Protein AF-A0A9D9BJ76-F1 (afdb_monomer_lite)

Foldseek 3Di:
DDDDDDPDDDPDDDPPDPPPPPPDPPCVVVVVVVLVVLCVVCVVVLCCLQPVLVVCLVPVLVVVCVVVPCPCLVVCCVVPVVVSVVVCVVSVLVNVLSNLLSVQLSVQQNVVSSVCSVVVHPDDSVVSVVVSVVCSVVSVVVSVVVVVVVVVVVVVVVVVCVVVVVVVCVVDVD

Sequence (174 aa):
MTDQNQSSSQPGQDWRPQQTQPKLPLGVGTIIAQSFSILFRNFFRVFLAGVVPSVLGYIIPLALVASIGSLSTFQQLQLQPEEAFTRVAILGTVWTFLQIAVYAITAALLVQLAYDAKLSRPVRLLRYVKPAISAVLPIIVLGIAVSFLLVIAMSAFFLVGSLLGPAILILFPV

Secondary structure (DSSP, 8-state):
---------------------------HHHHHHHHHHHHHHTHHHHHHHHHHHHHHHHHHHHHHHHHTTGGGHHHHHHH-HHHHHHHHHHHHHHHHHHHHHHHHHHHHHHHHHHHHHHTT----HHHHHHHHHHHHHHHHHHHHHHHHHHHHHHHHHHHHHHHHHHHHHHHS--

Radius of gyration: 30.87 Å; chains: 1; bounding box: 64×70×100 Å

Structure (mmCIF, N/CA/C/O backbone):
data_AF-A0A9D9BJ76-F1
#
_entry.id   AF-A0A9D9BJ76-F1
#
loop_
_atom_site.group_PDB
_atom_site.id
_atom_site.type_symbol
_atom_site.label_atom_id
_atom_site.label_alt_id
_atom_site.label_comp_id
_atom_site.label_asym_id
_atom_site.label_entity_id
_atom_site.label_seq_id
_atom_site.pdbx_PDB_ins_code
_atom_site.Cartn_x
_atom_site.Cartn_y
_atom_site.Cartn_z
_atom_site.occupancy
_atom_site.B_iso_or_equiv
_atom_site.auth_seq_id
_atom_site.auth_comp_id
_atom_site.auth_asym_id
_atom_site.auth_atom_id
_atom_site.pdbx_PDB_model_num
ATOM 1 N N . MET A 1 1 ? 8.968 56.759 71.131 1.00 52.34 1 MET A N 1
ATOM 2 C CA . MET A 1 1 ? 8.753 56.379 69.720 1.00 52.34 1 MET A CA 1
ATOM 3 C C . MET A 1 1 ? 9.936 55.538 69.298 1.00 52.34 1 MET A C 1
ATOM 5 O O . MET A 1 1 ? 10.922 56.058 68.801 1.00 52.34 1 MET A O 1
ATOM 9 N N . THR A 1 2 ? 9.837 54.251 69.597 1.00 60.28 2 THR A N 1
ATOM 10 C CA . THR A 1 2 ? 10.792 53.208 69.232 1.00 60.28 2 THR A CA 1
ATOM 11 C C . THR A 1 2 ? 10.049 51.909 69.491 1.00 60.28 2 THR A C 1
ATOM 13 O O . THR A 1 2 ? 9.581 51.709 70.605 1.00 60.28 2 THR A O 1
ATOM 16 N N . ASP A 1 3 ? 9.833 51.105 68.457 1.00 52.19 3 ASP A N 1
ATOM 17 C CA . ASP A 1 3 ? 10.379 49.753 68.471 1.00 52.19 3 ASP A CA 1
ATOM 18 C C . ASP A 1 3 ? 10.292 49.118 67.087 1.00 52.19 3 ASP A C 1
ATOM 20 O O . ASP A 1 3 ? 9.246 49.028 66.445 1.00 52.19 3 ASP A O 1
ATOM 24 N N . GLN A 1 4 ? 11.474 48.715 66.640 1.00 61.66 4 GLN A N 1
ATOM 25 C CA . GLN A 1 4 ? 11.704 47.773 65.568 1.00 61.66 4 GLN A CA 1
ATOM 26 C C . GLN A 1 4 ? 11.300 46.392 66.086 1.00 61.66 4 GLN A C 1
ATOM 28 O O . GLN A 1 4 ? 11.751 46.003 67.160 1.00 61.66 4 GLN A O 1
ATOM 33 N N . ASN A 1 5 ? 10.536 45.609 65.324 1.00 55.78 5 ASN A N 1
ATOM 34 C CA . ASN A 1 5 ? 10.495 44.172 65.579 1.00 55.78 5 ASN A CA 1
ATOM 35 C C . ASN A 1 5 ? 10.429 43.363 64.279 1.00 55.78 5 ASN A C 1
ATOM 37 O O . ASN A 1 5 ? 9.372 43.094 63.718 1.00 55.78 5 ASN A O 1
ATOM 41 N N . GLN A 1 6 ? 11.631 43.094 63.773 1.00 55.59 6 GLN A N 1
ATOM 42 C CA . GLN A 1 6 ? 12.107 41.807 63.265 1.00 55.59 6 GLN A CA 1
ATOM 43 C C . GLN A 1 6 ? 11.023 40.775 62.890 1.00 55.59 6 GLN A C 1
ATOM 45 O O . GLN A 1 6 ? 10.585 39.992 63.729 1.00 55.59 6 GLN A O 1
ATOM 50 N N . SER A 1 7 ? 10.689 40.668 61.598 1.00 57.03 7 SER A N 1
ATOM 51 C CA . SER A 1 7 ? 10.190 39.404 61.040 1.00 57.03 7 SER A CA 1
ATOM 52 C C . SER A 1 7 ? 11.359 38.662 60.397 1.00 57.03 7 SER A C 1
ATOM 54 O O . SER A 1 7 ? 11.770 38.939 59.268 1.00 57.03 7 SER A O 1
ATOM 56 N N . SER A 1 8 ? 11.927 37.751 61.173 1.00 59.00 8 SER A N 1
ATOM 57 C CA . SER A 1 8 ? 12.957 36.805 60.778 1.00 59.00 8 SER A CA 1
ATOM 58 C C . SER A 1 8 ? 12.489 35.927 59.614 1.00 59.00 8 SER A C 1
ATOM 60 O O . SER A 1 8 ? 11.537 35.157 59.703 1.00 59.00 8 SER A O 1
ATOM 62 N N . SER A 1 9 ? 13.218 36.023 58.509 1.00 60.44 9 SER A N 1
ATOM 63 C CA . SER A 1 9 ? 13.280 35.014 57.460 1.00 60.44 9 SER A CA 1
ATOM 64 C C . SER A 1 9 ? 13.711 33.671 58.060 1.00 60.44 9 SER A C 1
ATOM 66 O O . SER A 1 9 ? 14.835 33.552 58.547 1.00 60.44 9 SER A O 1
ATOM 68 N N . GLN A 1 10 ? 12.833 32.667 58.011 1.00 60.06 10 GLN A N 1
ATOM 69 C CA . GLN A 1 10 ? 13.181 31.264 58.241 1.00 60.06 10 GLN A CA 1
ATOM 70 C C . GLN A 1 10 ? 13.505 30.588 56.897 1.00 60.06 10 GLN A C 1
ATOM 72 O O . GLN A 1 10 ? 12.585 30.280 56.140 1.00 60.06 10 GLN A O 1
ATOM 77 N N . PRO A 1 11 ? 14.781 30.315 56.574 1.00 61.00 11 PRO A N 1
ATOM 78 C CA . PRO A 1 11 ? 15.134 29.348 55.548 1.00 61.00 11 PRO A CA 1
ATOM 79 C C . PRO A 1 11 ? 15.230 27.976 56.221 1.00 61.00 11 PRO A C 1
ATOM 81 O O . PRO A 1 11 ? 16.224 27.654 56.869 1.00 61.00 11 PRO A O 1
ATOM 84 N N . GLY A 1 12 ? 14.172 27.174 56.127 1.00 61.88 12 GLY A N 1
ATOM 85 C CA . GLY A 1 12 ? 14.142 25.899 56.827 1.00 61.88 12 GLY A CA 1
ATOM 86 C C . GLY A 1 12 ? 13.128 24.910 56.280 1.00 61.88 12 GLY A C 1
ATOM 87 O O . GLY A 1 12 ? 11.950 25.002 56.587 1.00 61.88 12 GLY A O 1
ATOM 88 N N . GLN A 1 13 ? 13.672 23.881 55.634 1.00 58.56 13 GLN A N 1
ATOM 89 C CA . GLN A 1 13 ? 13.164 22.508 55.653 1.00 58.56 13 GLN A CA 1
ATOM 90 C C . GLN A 1 13 ? 11.993 22.168 54.720 1.00 58.56 13 GLN A C 1
ATOM 92 O O . GLN A 1 13 ? 10.842 22.108 55.134 1.00 58.56 13 GLN A O 1
ATOM 97 N N . ASP A 1 14 ? 12.318 21.766 53.490 1.00 59.62 14 ASP A N 1
ATOM 98 C CA . ASP A 1 14 ? 11.456 20.853 52.725 1.00 59.62 14 ASP A CA 1
ATOM 99 C C . ASP A 1 14 ? 12.310 19.747 52.069 1.00 59.62 14 ASP A C 1
ATOM 101 O O . ASP A 1 14 ? 12.338 19.544 50.862 1.00 59.62 14 ASP A O 1
ATOM 105 N N . TRP A 1 15 ? 13.056 19.001 52.891 1.00 67.81 15 TRP A N 1
ATOM 106 C CA . TRP A 1 15 ? 13.738 17.749 52.505 1.00 67.81 15 TRP A CA 1
ATOM 107 C C . TRP A 1 15 ? 12.815 16.53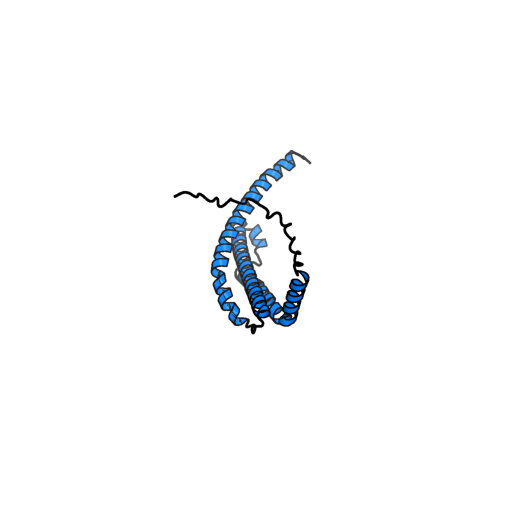9 52.647 1.00 67.81 15 TRP A C 1
ATOM 109 O O . TRP A 1 15 ? 13.225 15.453 53.062 1.00 67.81 15 TRP A O 1
ATOM 119 N N . ARG A 1 16 ? 11.534 16.716 52.313 1.00 67.31 16 ARG A N 1
ATOM 120 C CA . ARG A 1 16 ? 10.606 15.592 52.260 1.00 67.31 16 ARG A CA 1
ATOM 121 C C . ARG A 1 16 ? 11.137 14.589 51.232 1.00 67.31 16 ARG A C 1
ATOM 123 O O . ARG A 1 16 ? 11.324 14.977 50.076 1.00 67.31 16 ARG A O 1
ATOM 130 N N . PRO A 1 17 ? 11.387 13.322 51.614 1.00 59.81 17 PRO A N 1
ATOM 131 C CA . PRO A 1 17 ? 11.715 12.297 50.641 1.00 59.81 17 PRO A CA 1
ATOM 132 C C . PRO A 1 17 ? 10.566 12.263 49.638 1.00 59.81 17 PRO A C 1
ATOM 134 O O . PRO A 1 17 ? 9.414 12.040 50.019 1.00 59.81 17 PRO A O 1
ATOM 137 N N . GLN A 1 18 ? 10.872 12.574 48.377 1.00 62.75 18 GLN A N 1
ATOM 138 C CA . GLN A 1 18 ? 9.916 12.491 47.285 1.00 62.75 18 GLN A CA 1
ATOM 139 C C . GLN A 1 18 ? 9.390 11.061 47.289 1.00 62.75 18 GLN A C 1
ATOM 141 O O . GLN A 1 18 ? 10.118 10.126 46.957 1.00 62.75 18 GLN A O 1
ATOM 146 N N . GLN A 1 19 ? 8.152 10.886 47.753 1.00 62.84 19 GLN A N 1
ATOM 147 C CA . GLN A 1 19 ? 7.473 9.605 47.705 1.00 62.84 19 GLN A CA 1
ATOM 148 C C . GLN A 1 19 ? 7.446 9.208 46.234 1.00 62.84 19 GLN A C 1
ATOM 150 O O . GLN A 1 19 ? 6.766 9.838 45.424 1.00 62.84 19 GLN A O 1
ATOM 155 N N . THR A 1 20 ? 8.267 8.223 45.878 1.00 64.62 20 THR A N 1
ATOM 156 C CA . THR A 1 20 ? 8.330 7.655 44.541 1.00 64.62 20 THR A CA 1
ATOM 157 C C . THR A 1 20 ? 6.943 7.124 44.229 1.00 64.62 20 THR A C 1
ATOM 159 O O . THR A 1 20 ? 6.530 6.084 44.739 1.00 64.62 20 THR A O 1
ATOM 162 N N . GLN A 1 21 ? 6.185 7.896 43.446 1.00 68.94 21 GLN A N 1
ATOM 163 C CA . GLN A 1 21 ? 4.849 7.515 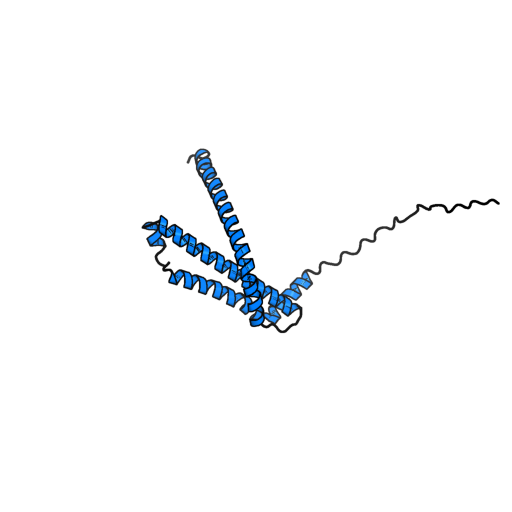43.016 1.00 68.94 21 GLN A CA 1
ATOM 164 C C . GLN A 1 21 ? 4.935 6.098 42.433 1.00 68.94 21 GLN A C 1
ATOM 166 O O . GLN A 1 21 ? 5.747 5.869 41.527 1.00 68.94 21 GLN A O 1
ATOM 171 N N . PRO A 1 22 ? 4.163 5.130 42.958 1.00 68.75 22 PRO A N 1
ATOM 172 C CA . PRO A 1 22 ? 4.193 3.770 42.452 1.00 68.75 22 PRO A CA 1
ATOM 173 C C . PRO A 1 22 ? 3.858 3.809 40.959 1.00 68.75 22 PRO A C 1
ATOM 175 O O . PRO A 1 22 ? 2.793 4.285 40.565 1.00 68.75 22 PRO A O 1
ATOM 178 N N . LYS A 1 23 ? 4.802 3.363 40.118 1.00 68.06 23 LYS A N 1
ATOM 179 C CA . LYS A 1 23 ? 4.625 3.306 38.663 1.00 68.06 23 LYS A CA 1
ATOM 180 C C . LYS A 1 23 ? 3.418 2.423 38.370 1.00 68.06 23 LYS A C 1
ATOM 182 O O . LYS A 1 23 ? 3.490 1.207 38.534 1.00 68.06 23 LYS A O 1
ATOM 187 N N . LEU A 1 24 ? 2.318 3.045 37.949 1.00 69.50 24 LEU A N 1
ATOM 188 C CA . LEU A 1 24 ? 1.133 2.334 37.489 1.00 69.50 24 LEU A CA 1
ATOM 189 C C . LEU A 1 24 ? 1.569 1.351 36.388 1.00 69.50 24 LEU A C 1
ATOM 191 O O . LEU A 1 24 ? 2.246 1.774 35.444 1.00 69.50 24 LEU A O 1
ATOM 195 N N . PRO A 1 25 ? 1.239 0.052 36.494 1.00 73.06 25 PRO A N 1
ATOM 196 C CA . PRO A 1 25 ? 1.605 -0.910 35.467 1.00 73.06 25 PRO A CA 1
ATOM 197 C C . PRO A 1 25 ? 1.002 -0.454 34.137 1.00 73.06 25 PRO A C 1
ATOM 199 O O . PRO A 1 25 ? -0.183 -0.132 34.071 1.00 73.06 25 PRO A O 1
ATOM 202 N N . LEU A 1 26 ? 1.814 -0.431 33.075 1.00 69.06 26 LEU A N 1
ATOM 203 C CA . LEU A 1 26 ? 1.491 0.179 31.775 1.00 69.06 26 LEU A CA 1
ATOM 204 C C . LEU A 1 26 ? 0.275 -0.441 31.046 1.00 69.06 26 LEU A C 1
ATOM 206 O O . LEU A 1 26 ? -0.034 -0.039 29.929 1.00 69.06 26 LEU A O 1
ATOM 210 N N . GLY A 1 27 ? -0.419 -1.422 31.636 1.00 83.44 27 GLY A N 1
ATOM 211 C CA . GLY A 1 27 ? -1.714 -1.916 31.155 1.00 83.44 27 GLY A CA 1
ATOM 212 C C . GLY A 1 27 ? -1.694 -2.529 29.752 1.00 83.44 27 GLY A C 1
ATOM 213 O O . GLY A 1 27 ? -2.755 -2.753 29.173 1.00 83.44 27 GLY A O 1
ATOM 214 N N . VAL A 1 28 ? -0.511 -2.812 29.197 1.00 85.81 28 VAL A N 1
ATOM 215 C CA . VAL A 1 28 ? -0.333 -3.264 27.808 1.00 85.81 28 VAL A CA 1
ATOM 216 C C . VAL A 1 28 ? -1.133 -4.531 27.506 1.00 85.81 28 VAL A C 1
ATOM 218 O O . VAL A 1 28 ? -1.749 -4.621 26.448 1.00 85.81 28 VAL A O 1
ATOM 221 N N . GLY A 1 29 ? -1.225 -5.462 28.463 1.00 85.25 29 GLY A N 1
ATOM 222 C CA . GLY A 1 29 ? -2.043 -6.670 28.331 1.00 85.25 29 GLY A CA 1
ATOM 223 C C . GLY A 1 29 ? -3.534 -6.361 28.176 1.00 85.25 29 GLY A C 1
ATOM 224 O O . GLY A 1 29 ? -4.200 -6.930 27.315 1.00 85.25 29 GLY A O 1
ATOM 225 N N . THR A 1 30 ? -4.046 -5.395 28.939 1.00 86.56 30 THR A N 1
ATOM 226 C CA . THR A 1 30 ? -5.441 -4.946 28.857 1.00 86.56 30 THR A CA 1
ATOM 227 C C . THR A 1 30 ? -5.729 -4.261 27.520 1.00 86.56 30 THR A C 1
ATOM 229 O O . THR A 1 30 ? -6.781 -4.499 26.928 1.00 86.56 30 THR A O 1
ATOM 232 N N . ILE A 1 31 ? -4.783 -3.468 27.001 1.00 83.69 31 ILE A N 1
ATOM 233 C CA . ILE A 1 31 ? -4.906 -2.817 25.686 1.00 83.69 31 ILE A CA 1
ATOM 234 C C . ILE A 1 31 ? -4.921 -3.855 24.557 1.00 83.69 31 ILE A C 1
ATOM 236 O O . ILE A 1 31 ? -5.760 -3.773 23.654 1.00 83.69 31 ILE A O 1
ATOM 240 N N . ILE A 1 32 ? -4.034 -4.852 24.613 1.00 85.19 32 ILE A N 1
ATOM 241 C CA . ILE A 1 32 ? -3.981 -5.936 23.624 1.00 85.19 32 ILE A CA 1
ATOM 242 C C . ILE A 1 32 ? -5.287 -6.742 23.661 1.00 85.19 32 ILE A C 1
ATOM 244 O O . ILE A 1 32 ? -5.923 -6.926 22.622 1.00 85.19 32 ILE A O 1
ATOM 248 N N . ALA A 1 33 ? -5.745 -7.150 24.849 1.00 87.00 33 ALA A N 1
ATOM 249 C CA . ALA A 1 33 ? -6.981 -7.915 25.013 1.00 87.00 33 ALA A CA 1
ATOM 250 C C . ALA A 1 33 ? -8.222 -7.144 24.527 1.00 87.00 33 ALA A C 1
ATOM 252 O O . ALA A 1 33 ? -9.066 -7.710 23.828 1.00 87.00 33 ALA A O 1
ATOM 253 N N . GLN A 1 34 ? -8.320 -5.842 24.822 1.00 83.31 34 GLN A N 1
ATOM 254 C CA . GLN A 1 34 ? -9.389 -4.995 24.282 1.00 83.31 34 GLN A CA 1
ATOM 255 C C . GLN A 1 34 ? -9.338 -4.900 22.755 1.00 83.31 34 GLN A C 1
ATOM 257 O O . GLN A 1 34 ? -10.382 -4.972 22.108 1.00 83.31 34 GLN A O 1
ATOM 262 N N . SER A 1 35 ? -8.144 -4.773 22.173 1.00 81.31 35 SER A N 1
ATOM 263 C CA . SER A 1 35 ? -7.974 -4.674 20.720 1.00 81.31 35 SER A CA 1
ATOM 264 C C . SER A 1 35 ? -8.434 -5.952 20.013 1.00 81.31 35 SER A C 1
ATOM 266 O O . SER A 1 35 ? -9.212 -5.884 19.060 1.00 81.31 35 SER A O 1
ATOM 268 N N . PHE A 1 36 ? -8.044 -7.124 20.526 1.00 87.25 36 PHE A N 1
ATOM 269 C CA . PHE A 1 36 ? -8.510 -8.410 19.999 1.00 87.25 36 PHE A CA 1
ATOM 270 C C . PHE A 1 36 ? -10.012 -8.622 20.210 1.00 87.25 36 PHE A C 1
ATOM 272 O O . PHE A 1 36 ? -10.692 -9.078 19.296 1.00 87.25 36 PHE A O 1
ATOM 279 N N . SER A 1 37 ? -10.563 -8.240 21.365 1.00 86.19 37 SER A N 1
ATOM 280 C CA . SER A 1 37 ? -12.008 -8.324 21.620 1.00 86.19 37 SER A CA 1
ATOM 281 C C . SER A 1 37 ? -12.816 -7.505 20.603 1.00 86.19 37 SER A C 1
ATOM 283 O O . SER A 1 37 ? -13.801 -7.991 20.045 1.00 86.19 37 SER A O 1
ATOM 285 N N . ILE A 1 38 ? -12.357 -6.292 20.275 1.00 80.38 38 ILE A N 1
ATOM 286 C CA . ILE A 1 38 ? -12.966 -5.448 19.237 1.00 80.38 38 ILE A CA 1
ATOM 287 C C . ILE A 1 38 ? -12.862 -6.101 17.853 1.00 80.38 38 ILE A C 1
ATOM 289 O O . ILE A 1 38 ? -13.852 -6.111 17.111 1.00 80.38 38 ILE A O 1
ATOM 293 N N . LEU A 1 39 ? -11.686 -6.646 17.522 1.00 81.06 39 LEU A N 1
ATOM 294 C CA . LEU A 1 39 ? -11.424 -7.314 16.250 1.00 81.06 39 LEU A CA 1
ATOM 295 C C . LEU A 1 39 ? -12.350 -8.519 16.056 1.00 81.06 39 LEU A C 1
ATOM 297 O O . LEU A 1 39 ? -13.024 -8.597 15.035 1.00 81.06 39 LEU A O 1
ATOM 301 N N . PHE A 1 40 ? -12.456 -9.409 17.045 1.00 86.88 40 PHE A N 1
ATOM 302 C CA . PHE A 1 40 ? -13.316 -10.590 16.955 1.00 86.88 40 PHE A CA 1
ATOM 303 C C . PHE A 1 40 ? -14.809 -10.240 16.993 1.00 86.88 40 PHE A C 1
ATOM 305 O O . PHE A 1 40 ? -15.588 -10.823 16.241 1.00 86.88 40 PHE A O 1
ATOM 312 N N . ARG A 1 41 ? -15.225 -9.231 17.775 1.00 85.69 41 ARG A N 1
ATOM 313 C CA . ARG A 1 41 ? -16.633 -8.789 17.825 1.00 85.69 41 ARG A CA 1
ATOM 314 C C . ARG A 1 41 ? -17.129 -8.220 16.493 1.00 85.69 41 ARG A C 1
ATOM 316 O O . ARG A 1 41 ? -18.313 -8.319 16.187 1.00 85.69 41 ARG A O 1
ATOM 323 N N . ASN A 1 42 ? -16.244 -7.614 15.702 1.00 80.94 42 ASN A N 1
ATOM 324 C CA . ASN A 1 42 ? -16.570 -7.032 14.398 1.00 80.94 42 ASN A CA 1
ATOM 325 C C . ASN A 1 42 ? -15.824 -7.713 13.241 1.00 80.94 42 ASN A C 1
ATOM 327 O O . ASN A 1 42 ? -15.653 -7.089 12.192 1.00 80.94 42 ASN A O 1
ATOM 331 N N . PHE A 1 43 ? -15.410 -8.973 13.407 1.00 82.94 43 PHE A N 1
ATOM 332 C CA . PHE A 1 43 ? -14.473 -9.652 12.508 1.00 82.94 43 PHE A CA 1
ATOM 333 C C . PHE A 1 43 ? -14.858 -9.526 11.034 1.00 82.94 43 PHE A C 1
ATOM 335 O O . PHE A 1 43 ? -14.064 -9.047 10.235 1.00 82.94 43 PHE A O 1
ATOM 342 N N . PHE A 1 44 ? -16.109 -9.832 10.680 1.00 85.44 44 PHE A N 1
ATOM 343 C CA . PHE A 1 44 ? -16.585 -9.723 9.297 1.00 85.44 44 PHE A CA 1
ATOM 344 C C . PHE A 1 44 ? -16.501 -8.303 8.726 1.00 85.44 44 PHE A C 1
ATOM 346 O O . PHE A 1 44 ? -16.184 -8.129 7.554 1.00 85.44 44 PHE A O 1
ATOM 353 N N . ARG A 1 45 ? -16.761 -7.272 9.537 1.00 81.50 45 ARG A N 1
ATOM 354 C CA . ARG A 1 45 ? -16.702 -5.873 9.087 1.00 81.50 45 ARG A CA 1
ATOM 355 C C . ARG A 1 45 ? -15.261 -5.414 8.899 1.00 81.50 45 ARG A C 1
ATOM 357 O O . ARG A 1 45 ? -14.975 -4.738 7.918 1.00 81.50 45 ARG A O 1
ATOM 364 N N . VAL A 1 46 ? -14.373 -5.803 9.815 1.00 83.12 46 VAL A N 1
ATOM 365 C CA . VAL A 1 46 ? -12.924 -5.561 9.715 1.00 83.12 46 VAL A CA 1
ATOM 366 C C . VAL A 1 46 ? -12.365 -6.273 8.483 1.00 83.12 46 VAL A C 1
ATOM 368 O O . VAL A 1 46 ? -11.651 -5.670 7.689 1.00 83.12 46 VAL A O 1
ATOM 371 N N . PHE A 1 47 ? -12.751 -7.535 8.290 1.00 84.69 47 PHE A N 1
ATOM 372 C CA . PHE A 1 47 ? -12.340 -8.357 7.160 1.00 84.69 47 PHE A CA 1
ATOM 373 C C . PHE A 1 47 ? -12.784 -7.744 5.831 1.00 84.69 47 PHE A C 1
ATOM 375 O O . PHE A 1 47 ? -11.947 -7.532 4.962 1.00 84.69 47 PHE A O 1
ATOM 382 N N . LEU A 1 48 ? -14.059 -7.360 5.683 1.00 84.31 48 LEU A N 1
ATOM 383 C CA . LEU A 1 48 ? -14.532 -6.673 4.474 1.00 84.31 48 LEU A CA 1
ATOM 384 C C . LEU A 1 48 ? -13.806 -5.341 4.247 1.00 84.31 48 LEU A C 1
ATOM 386 O O . LEU A 1 48 ? -13.429 -5.045 3.116 1.00 84.31 48 LEU A O 1
ATOM 390 N N . ALA A 1 49 ? -13.589 -4.551 5.303 1.00 81.81 49 ALA A N 1
ATOM 391 C CA . ALA A 1 49 ? -12.892 -3.270 5.208 1.00 81.81 49 ALA A CA 1
ATOM 392 C C . ALA A 1 49 ? -11.418 -3.410 4.790 1.00 81.81 49 ALA A C 1
ATOM 394 O O . ALA A 1 49 ? -10.870 -2.463 4.239 1.00 81.81 49 ALA A O 1
ATOM 395 N N . GLY A 1 50 ? -10.788 -4.565 5.028 1.00 82.56 50 GLY A N 1
ATOM 396 C CA . GLY A 1 50 ? -9.439 -4.877 4.549 1.00 82.56 50 GLY A CA 1
ATOM 397 C C . GLY A 1 50 ? -9.425 -5.495 3.151 1.00 82.56 50 GLY A C 1
ATOM 398 O O . GLY A 1 50 ? -8.720 -5.031 2.254 1.00 82.56 50 GLY A O 1
ATOM 399 N N . VAL A 1 51 ? -10.222 -6.546 2.960 1.00 84.44 51 VAL A N 1
ATOM 400 C CA . VAL A 1 51 ? -10.205 -7.383 1.755 1.00 84.44 51 VAL A CA 1
ATOM 401 C C . VAL A 1 51 ? -10.778 -6.658 0.551 1.00 84.44 51 VAL A C 1
ATOM 403 O O . VAL A 1 51 ? -10.167 -6.703 -0.507 1.00 84.44 51 VAL A O 1
ATOM 406 N N . VAL A 1 52 ? -11.912 -5.967 0.684 1.00 86.44 52 VAL A N 1
ATOM 407 C CA . VAL A 1 52 ? -12.555 -5.298 -0.459 1.00 86.44 52 VAL A CA 1
ATOM 408 C C . VAL A 1 52 ? -11.626 -4.268 -1.112 1.00 86.44 52 VAL A C 1
ATOM 410 O O . VAL A 1 52 ? -11.385 -4.388 -2.314 1.00 86.44 52 VAL A O 1
ATOM 413 N N . PRO A 1 53 ? -11.059 -3.286 -0.382 1.00 83.25 53 PRO A N 1
ATOM 414 C CA . PRO A 1 53 ? -10.142 -2.338 -1.000 1.00 83.25 53 PRO A CA 1
ATOM 415 C C . PRO A 1 53 ? -8.856 -3.005 -1.491 1.00 83.25 53 PRO A C 1
ATOM 417 O O . PRO A 1 53 ? -8.379 -2.629 -2.555 1.00 83.25 53 PRO A O 1
ATOM 420 N N . SER A 1 54 ? -8.345 -4.034 -0.808 1.00 83.56 54 SER A N 1
ATOM 421 C CA . SER A 1 54 ? -7.153 -4.766 -1.260 1.00 83.56 54 SER A CA 1
ATOM 422 C C . SER A 1 54 ? -7.393 -5.493 -2.587 1.00 83.56 54 SER A C 1
ATOM 424 O O . SER A 1 54 ? -6.607 -5.354 -3.518 1.00 83.56 54 SER A O 1
ATOM 426 N N . VAL A 1 55 ? -8.513 -6.206 -2.724 1.00 86.75 55 VAL A N 1
ATOM 427 C CA . VAL A 1 55 ? -8.899 -6.888 -3.970 1.00 86.75 55 VAL A CA 1
ATOM 428 C C . VAL A 1 55 ? -9.101 -5.877 -5.096 1.00 86.75 55 VAL A C 1
ATOM 430 O O . VAL A 1 55 ? -8.563 -6.061 -6.185 1.00 86.75 55 VAL A O 1
ATOM 433 N N . LEU A 1 56 ? -9.808 -4.773 -4.837 1.00 83.81 56 LEU A N 1
ATOM 434 C CA . LEU A 1 56 ? -9.963 -3.695 -5.819 1.00 83.81 56 LEU A CA 1
ATOM 435 C C . LEU A 1 56 ? -8.613 -3.089 -6.214 1.00 83.81 56 LEU A C 1
ATOM 437 O O . LEU A 1 56 ? -8.380 -2.820 -7.390 1.00 83.81 56 LEU A O 1
ATOM 441 N N . GLY A 1 57 ? -7.705 -2.937 -5.255 1.00 83.50 57 GLY A N 1
ATOM 442 C CA . GLY A 1 57 ? -6.361 -2.434 -5.488 1.00 83.50 57 GLY A CA 1
ATOM 443 C C . GLY A 1 57 ? -5.440 -3.357 -6.261 1.00 83.50 57 GLY A C 1
ATOM 444 O O . GLY A 1 57 ? -4.418 -2.890 -6.739 1.00 83.50 57 GLY A O 1
ATOM 445 N N . TYR A 1 58 ? -5.798 -4.628 -6.435 1.00 83.25 58 TYR A N 1
ATOM 446 C CA . TYR A 1 58 ? -5.137 -5.514 -7.389 1.00 83.25 58 TYR A CA 1
ATOM 447 C C . TYR A 1 58 ? -5.865 -5.544 -8.731 1.00 83.25 58 TYR A C 1
ATOM 449 O O . TYR A 1 58 ? -5.225 -5.422 -9.771 1.00 83.25 58 TYR A O 1
ATOM 457 N N . ILE A 1 59 ? -7.196 -5.666 -8.725 1.00 86.25 59 ILE A N 1
ATOM 458 C CA . ILE A 1 59 ? -7.987 -5.830 -9.952 1.00 86.25 59 ILE A CA 1
ATOM 459 C C . ILE A 1 59 ? -7.944 -4.574 -10.823 1.00 86.25 59 ILE A C 1
ATOM 461 O O . ILE A 1 59 ? -7.756 -4.690 -12.029 1.00 86.25 59 ILE A O 1
ATOM 465 N N . ILE A 1 60 ? -8.101 -3.382 -10.240 1.00 84.44 60 ILE A N 1
ATOM 466 C CA . ILE A 1 60 ? -8.133 -2.125 -11.003 1.00 84.44 60 ILE A CA 1
ATOM 467 C C . ILE A 1 60 ? -6.798 -1.882 -11.724 1.00 84.44 60 ILE A C 1
ATOM 469 O O . ILE A 1 60 ? -6.824 -1.714 -12.945 1.00 84.44 60 ILE A O 1
ATOM 473 N N . PRO A 1 61 ? -5.631 -1.893 -11.046 1.00 80.50 61 PRO A N 1
ATOM 474 C CA . PRO A 1 61 ? -4.371 -1.722 -11.754 1.00 80.50 61 PRO A CA 1
ATOM 475 C C . PRO A 1 61 ? -4.068 -2.879 -12.707 1.00 80.50 61 PRO A C 1
ATOM 477 O O . PRO A 1 61 ? -3.517 -2.632 -13.773 1.00 80.50 61 PRO A O 1
ATOM 480 N N . LEU A 1 62 ? -4.452 -4.122 -12.388 1.00 81.56 62 LEU A N 1
ATOM 481 C CA . LEU A 1 62 ? -4.260 -5.253 -13.301 1.00 81.56 62 LEU A CA 1
ATOM 482 C C . LEU A 1 62 ? -5.067 -5.083 -14.589 1.00 81.56 62 LEU A C 1
ATOM 484 O O . LEU A 1 62 ? -4.525 -5.272 -15.673 1.00 81.56 62 LEU A O 1
ATOM 488 N N . ALA A 1 63 ? -6.332 -4.679 -14.482 1.00 82.94 63 ALA A N 1
ATOM 489 C CA . ALA A 1 63 ? -7.179 -4.390 -15.633 1.00 82.94 63 ALA A CA 1
ATOM 490 C C . ALA A 1 63 ? -6.645 -3.204 -16.451 1.00 82.94 63 ALA A C 1
ATOM 492 O O . ALA A 1 63 ? -6.664 -3.249 -17.679 1.00 82.94 63 ALA A O 1
ATOM 493 N N . LEU A 1 64 ? -6.128 -2.170 -15.780 1.00 79.62 64 LEU A N 1
ATOM 494 C CA . LEU A 1 64 ? -5.515 -1.011 -16.428 1.00 79.62 64 LEU A CA 1
ATOM 495 C C . LEU A 1 64 ? -4.229 -1.390 -17.174 1.00 79.62 64 LEU A C 1
ATOM 497 O O . LEU A 1 64 ? -4.027 -0.982 -18.308 1.00 79.62 64 LEU A O 1
ATOM 501 N N . VAL A 1 65 ? -3.361 -2.199 -16.571 1.00 75.62 65 VAL A N 1
ATOM 502 C CA . VAL A 1 65 ? -2.134 -2.679 -17.221 1.00 75.62 65 VAL A CA 1
ATOM 503 C C . VAL A 1 65 ? -2.465 -3.617 -18.388 1.00 75.62 65 VAL A C 1
ATOM 505 O O . VAL A 1 65 ? -1.860 -3.510 -19.456 1.00 75.62 65 VAL A O 1
ATOM 508 N N . ALA A 1 66 ? -3.467 -4.486 -18.225 1.00 75.62 66 ALA A N 1
ATOM 509 C CA . ALA A 1 66 ? -3.924 -5.391 -19.274 1.00 75.62 66 ALA A CA 1
ATOM 510 C C . ALA A 1 66 ? -4.500 -4.643 -20.489 1.00 75.62 66 ALA A C 1
ATOM 512 O O . ALA A 1 66 ? -4.243 -5.046 -21.622 1.00 75.62 66 ALA A O 1
ATOM 513 N N . SER A 1 67 ? -5.225 -3.537 -20.281 1.00 72.38 67 SER A N 1
ATOM 514 C CA . SER A 1 67 ? -5.783 -2.735 -21.379 1.00 72.38 67 SER A CA 1
ATOM 515 C C . SER A 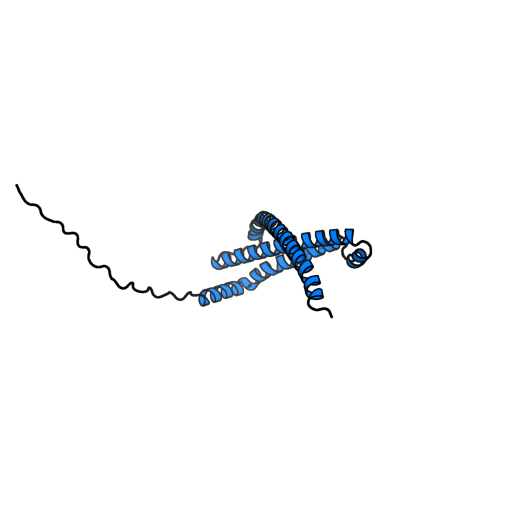1 67 ? -4.725 -1.959 -22.168 1.00 72.38 67 SER A C 1
ATOM 517 O O . SER A 1 67 ? -4.941 -1.653 -23.338 1.00 72.38 67 SER A O 1
ATOM 519 N N . ILE A 1 68 ? -3.565 -1.688 -21.562 1.00 68.81 68 ILE A N 1
ATOM 520 C CA . ILE A 1 68 ? -2.442 -0.985 -22.200 1.00 68.81 68 ILE A CA 1
ATOM 521 C C . ILE A 1 68 ? -1.540 -1.959 -22.999 1.00 68.81 68 ILE A C 1
ATOM 523 O O . ILE A 1 68 ? -0.629 -1.530 -23.705 1.00 68.81 68 ILE A O 1
ATOM 527 N N . GLY A 1 69 ? -1.830 -3.269 -22.981 1.00 61.88 69 GLY A N 1
ATOM 528 C CA . GLY A 1 69 ? -1.223 -4.251 -23.894 1.00 61.88 69 GLY A CA 1
ATOM 529 C C . GLY A 1 69 ? 0.092 -4.870 -23.406 1.00 61.88 69 GLY A C 1
ATOM 530 O O . GLY A 1 69 ? 1.005 -5.093 -24.195 1.00 61.88 69 GLY A O 1
ATOM 531 N N . SER A 1 70 ? 0.213 -5.162 -22.108 1.00 59.97 70 SER A N 1
ATOM 532 C CA . SER A 1 70 ? 1.484 -5.556 -21.480 1.00 59.97 70 SER A CA 1
ATOM 533 C C . SER A 1 70 ? 1.900 -7.029 -21.618 1.00 59.97 70 SER A C 1
ATOM 535 O O . SER A 1 70 ? 2.981 -7.388 -21.141 1.00 59.97 70 SER A O 1
ATOM 537 N N . LEU A 1 71 ? 1.101 -7.913 -22.228 1.00 53.03 71 LEU A N 1
ATOM 5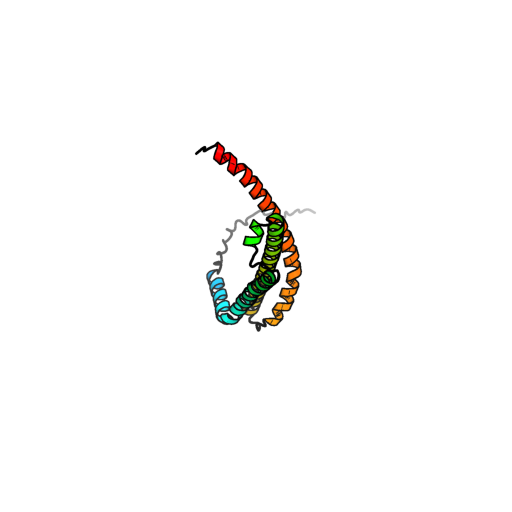38 C CA . LEU A 1 71 ? 1.441 -9.346 -22.242 1.00 53.03 71 LEU A CA 1
ATOM 539 C C . LEU A 1 71 ? 2.666 -9.683 -23.124 1.00 53.03 71 LEU A C 1
ATOM 541 O O . LEU A 1 71 ? 3.235 -10.758 -22.976 1.00 53.03 71 LEU A O 1
ATOM 545 N N . SER A 1 72 ? 3.121 -8.760 -23.981 1.00 59.06 72 SER A N 1
ATOM 546 C CA . SER A 1 72 ? 4.301 -8.924 -24.851 1.00 59.06 72 SER A CA 1
ATOM 547 C C . SER A 1 72 ? 5.532 -8.108 -24.424 1.00 59.06 72 SER A C 1
ATOM 549 O O . SER A 1 72 ? 6.503 -8.027 -25.177 1.00 59.06 72 SER A O 1
ATOM 551 N N . THR A 1 73 ? 5.523 -7.497 -23.234 1.00 60.56 73 THR A N 1
ATOM 552 C CA . THR A 1 73 ? 6.552 -6.513 -22.833 1.00 60.56 73 THR A CA 1
ATOM 553 C C . THR A 1 73 ? 7.970 -7.100 -22.813 1.00 60.56 73 THR A C 1
ATOM 555 O O . THR A 1 73 ? 8.915 -6.434 -23.222 1.00 60.56 73 THR A O 1
ATOM 558 N N . PHE A 1 74 ? 8.128 -8.373 -22.432 1.00 57.56 74 PHE A N 1
ATOM 559 C CA . PHE A 1 74 ? 9.430 -9.058 -22.451 1.00 57.56 74 PHE A CA 1
ATOM 560 C C . PHE A 1 74 ? 9.992 -9.264 -23.863 1.00 57.56 74 PHE A C 1
ATOM 562 O O . PHE A 1 74 ? 11.200 -9.174 -24.062 1.00 57.56 74 PHE A O 1
ATOM 569 N N . GLN A 1 75 ? 9.126 -9.493 -24.851 1.00 60.94 75 GLN A N 1
ATOM 570 C CA . GLN A 1 75 ? 9.533 -9.656 -26.247 1.00 60.94 75 GLN A CA 1
ATOM 571 C C . GLN A 1 75 ? 9.846 -8.299 -26.899 1.00 60.94 75 GLN A C 1
ATOM 573 O O . GLN A 1 75 ? 10.747 -8.195 -27.726 1.00 60.94 75 GLN A O 1
ATOM 578 N N . GLN A 1 76 ? 9.159 -7.233 -26.476 1.00 60.06 76 GLN A N 1
ATOM 579 C CA . GLN A 1 76 ? 9.453 -5.860 -26.901 1.00 60.06 76 GLN A CA 1
ATOM 580 C C . GLN A 1 76 ? 10.734 -5.299 -26.268 1.00 60.06 76 GLN A C 1
ATOM 582 O O . GLN A 1 76 ? 11.463 -4.587 -26.949 1.00 60.06 76 GLN A O 1
ATOM 587 N N . LEU A 1 77 ? 11.063 -5.679 -25.027 1.00 64.69 77 LEU A N 1
ATOM 588 C CA . LEU A 1 77 ? 12.330 -5.339 -24.358 1.00 64.69 77 LEU A CA 1
ATOM 589 C C . LEU A 1 77 ? 13.569 -5.810 -25.139 1.00 64.69 77 LEU A C 1
ATOM 591 O O . LEU A 1 77 ? 14.605 -5.157 -25.073 1.00 64.69 77 LEU A O 1
ATOM 595 N N . GLN A 1 78 ? 13.462 -6.913 -25.888 1.00 66.31 78 GLN A N 1
ATOM 596 C CA . GLN A 1 78 ? 14.552 -7.420 -26.730 1.00 66.31 78 GLN A CA 1
ATOM 597 C C . GLN A 1 78 ? 14.639 -6.735 -28.101 1.00 66.31 78 GLN A C 1
ATOM 599 O O . GLN A 1 78 ? 15.725 -6.657 -28.667 1.00 66.31 78 GLN A O 1
ATOM 604 N N . LEU A 1 79 ? 13.518 -6.251 -28.643 1.00 72.25 79 LEU A N 1
ATOM 605 C CA . LEU A 1 79 ? 13.461 -5.662 -29.986 1.00 72.25 79 LEU A CA 1
ATOM 606 C C . LEU A 1 79 ? 13.657 -4.140 -29.977 1.00 72.25 79 LEU A C 1
ATOM 608 O O . LEU A 1 79 ? 14.238 -3.599 -30.913 1.00 72.25 79 LEU A O 1
ATOM 612 N N . GLN A 1 80 ? 13.164 -3.450 -28.945 1.00 77.38 80 GLN A N 1
ATOM 613 C CA . GLN A 1 80 ? 13.232 -1.993 -28.787 1.00 77.38 80 GLN A CA 1
ATOM 614 C C . GLN A 1 80 ? 13.387 -1.631 -27.295 1.00 77.38 80 GLN A C 1
ATOM 616 O O . GLN A 1 80 ? 12.400 -1.322 -26.619 1.00 77.38 80 GLN A O 1
ATOM 621 N N . PRO A 1 81 ? 14.618 -1.685 -26.753 1.00 73.94 81 PRO A N 1
ATOM 622 C CA . PRO A 1 81 ? 14.861 -1.550 -25.316 1.00 73.94 81 PRO A CA 1
ATOM 623 C C . PRO A 1 81 ? 14.512 -0.158 -24.767 1.00 73.94 81 PRO A C 1
ATOM 625 O O . PRO A 1 81 ? 13.993 -0.059 -23.657 1.00 73.94 81 PRO A O 1
ATOM 628 N N . GLU A 1 82 ? 14.732 0.900 -25.553 1.00 76.81 82 GLU A N 1
ATOM 629 C CA . GLU A 1 82 ? 14.455 2.298 -25.180 1.00 76.81 82 GLU A CA 1
ATOM 630 C C . GLU A 1 82 ? 12.953 2.527 -24.915 1.00 76.81 82 GLU A C 1
ATOM 632 O O . GLU A 1 82 ? 12.553 2.933 -23.823 1.00 76.81 82 GLU A O 1
ATOM 637 N N . GLU A 1 83 ? 12.093 2.187 -25.882 1.00 74.56 83 GLU A N 1
ATOM 638 C CA . GLU A 1 83 ? 10.644 2.391 -25.756 1.00 74.56 83 GLU A CA 1
ATOM 639 C C . GLU A 1 83 ? 10.004 1.466 -24.718 1.00 74.56 83 GLU A C 1
ATOM 641 O O . GLU A 1 83 ? 9.071 1.858 -24.005 1.00 74.56 83 GLU A O 1
ATOM 646 N N . ALA A 1 84 ? 10.491 0.227 -24.623 1.00 74.31 84 ALA A N 1
ATOM 647 C CA . ALA A 1 84 ? 9.977 -0.735 -23.664 1.00 74.31 84 ALA A CA 1
ATOM 648 C C . ALA A 1 84 ? 10.313 -0.315 -22.225 1.00 74.31 84 ALA A C 1
ATOM 650 O O . ALA A 1 84 ? 9.454 -0.416 -21.347 1.00 74.31 84 ALA A O 1
ATOM 651 N N . PHE A 1 85 ? 11.512 0.231 -21.989 1.00 75.44 85 PHE A N 1
ATOM 652 C CA . PHE A 1 85 ? 11.904 0.748 -20.680 1.00 75.44 85 PHE A CA 1
ATOM 653 C C . PHE A 1 85 ? 11.000 1.900 -20.230 1.00 75.44 85 PHE A C 1
ATOM 655 O O . PHE A 1 85 ? 10.470 1.861 -19.118 1.00 75.44 85 PHE A O 1
ATOM 662 N N . THR A 1 86 ? 10.743 2.887 -21.096 1.00 78.50 86 THR A N 1
ATOM 663 C CA . THR A 1 86 ? 9.848 4.007 -20.764 1.00 78.50 86 THR A CA 1
ATOM 664 C C . THR A 1 86 ? 8.428 3.527 -20.454 1.00 78.50 86 THR A C 1
ATOM 666 O O . THR A 1 86 ? 7.835 3.965 -19.467 1.00 78.50 86 THR A O 1
ATOM 669 N N . ARG A 1 87 ? 7.878 2.585 -21.234 1.00 76.25 87 ARG A N 1
ATOM 670 C CA . ARG A 1 87 ? 6.537 2.028 -20.971 1.00 76.25 87 ARG A CA 1
ATOM 671 C C . ARG A 1 87 ? 6.475 1.264 -19.652 1.00 76.25 87 ARG A C 1
ATOM 673 O O . ARG A 1 87 ? 5.537 1.471 -18.884 1.00 76.25 87 ARG A O 1
ATOM 680 N N . VAL A 1 88 ? 7.469 0.422 -19.363 1.00 76.56 88 VAL A N 1
ATOM 681 C CA . VAL A 1 88 ? 7.563 -0.312 -18.089 1.00 76.56 88 VAL A CA 1
ATOM 682 C C . VAL A 1 88 ? 7.677 0.658 -16.916 1.00 76.56 88 VAL A C 1
ATOM 684 O O . VAL A 1 88 ? 6.980 0.482 -15.919 1.00 76.56 88 VAL A O 1
ATOM 687 N N . ALA A 1 89 ? 8.492 1.707 -17.043 1.00 80.12 89 ALA A N 1
ATOM 688 C CA . ALA A 1 89 ? 8.646 2.725 -16.011 1.00 80.12 89 ALA A CA 1
ATOM 689 C C . ALA A 1 89 ? 7.329 3.470 -15.741 1.00 80.12 89 ALA A C 1
ATOM 691 O O . ALA A 1 89 ? 6.940 3.620 -14.581 1.00 80.12 89 ALA A O 1
ATOM 692 N N . ILE A 1 90 ? 6.600 3.881 -16.785 1.00 79.94 90 ILE A N 1
ATOM 693 C CA . ILE A 1 90 ? 5.299 4.555 -16.642 1.00 79.94 90 ILE A CA 1
ATOM 694 C C . ILE A 1 90 ? 4.272 3.616 -15.996 1.00 79.94 90 ILE A C 1
ATOM 696 O O . ILE A 1 90 ? 3.644 3.989 -15.003 1.00 79.94 90 ILE A O 1
ATOM 700 N N . LEU A 1 91 ? 4.122 2.388 -16.505 1.00 79.50 91 LEU A N 1
ATOM 701 C CA . LEU A 1 91 ? 3.167 1.411 -15.968 1.00 79.50 91 LEU A CA 1
ATOM 702 C C . LEU A 1 91 ? 3.488 1.032 -14.518 1.00 79.50 91 LEU A C 1
ATOM 704 O O . LEU A 1 91 ? 2.587 1.001 -13.681 1.00 79.50 91 LEU A O 1
ATOM 708 N N . GLY A 1 92 ? 4.764 0.801 -14.202 1.00 79.12 92 GLY A N 1
ATOM 709 C CA . GLY A 1 92 ? 5.221 0.505 -12.846 1.00 79.12 92 GLY A CA 1
ATOM 710 C C . GLY A 1 92 ? 4.993 1.671 -11.884 1.00 79.12 92 GLY A C 1
ATOM 711 O O . GLY A 1 92 ? 4.579 1.463 -10.742 1.00 79.12 92 GLY A O 1
ATOM 712 N N . THR A 1 93 ? 5.175 2.905 -12.356 1.00 78.62 93 THR A N 1
ATOM 713 C CA . THR A 1 93 ? 4.903 4.114 -11.571 1.00 78.62 93 THR A CA 1
ATOM 714 C C . THR A 1 93 ? 3.411 4.232 -11.257 1.00 78.62 93 THR A C 1
ATOM 716 O O . THR A 1 93 ? 3.036 4.344 -10.089 1.00 78.62 93 THR A O 1
ATOM 719 N N . VAL A 1 94 ? 2.541 4.121 -12.268 1.00 79.38 94 VAL A N 1
ATOM 720 C CA . VAL A 1 94 ? 1.077 4.161 -12.091 1.00 79.38 94 VAL A CA 1
ATOM 721 C C . VAL A 1 94 ? 0.600 3.041 -11.160 1.00 79.38 94 VAL A C 1
ATOM 723 O O . VAL A 1 94 ? -0.183 3.299 -10.244 1.00 79.38 94 VAL A O 1
ATOM 726 N N . TRP A 1 95 ? 1.113 1.819 -11.342 1.00 82.31 95 TRP A N 1
ATOM 727 C CA . TRP A 1 95 ? 0.822 0.680 -10.468 1.00 82.31 95 TRP A CA 1
ATOM 728 C C . TRP A 1 95 ? 1.172 0.986 -9.009 1.00 82.31 95 TRP A C 1
ATOM 730 O O . TRP A 1 95 ? 0.356 0.784 -8.110 1.00 82.31 95 TRP A O 1
ATOM 740 N N . THR A 1 96 ? 2.374 1.515 -8.774 1.00 80.56 96 THR A N 1
ATOM 741 C CA . THR A 1 96 ? 2.871 1.835 -7.432 1.00 80.56 96 THR A CA 1
ATOM 742 C C . THR A 1 96 ? 2.004 2.889 -6.749 1.00 80.56 96 THR A C 1
ATOM 744 O O . THR A 1 96 ? 1.591 2.698 -5.606 1.00 80.56 96 THR A O 1
ATOM 747 N N . PHE A 1 97 ? 1.655 3.972 -7.449 1.00 79.69 97 PHE A N 1
ATOM 748 C CA . PHE A 1 97 ? 0.770 5.002 -6.900 1.00 79.69 97 PHE A CA 1
ATOM 749 C C . PHE A 1 97 ? -0.614 4.460 -6.547 1.00 79.69 97 PHE A C 1
ATOM 751 O O . PHE A 1 97 ? -1.161 4.809 -5.498 1.00 79.69 97 PHE A O 1
ATOM 758 N N . LEU A 1 98 ? -1.167 3.578 -7.383 1.00 81.00 98 LEU A N 1
ATOM 759 C CA . LEU A 1 98 ? -2.472 2.988 -7.115 1.00 81.00 98 LEU A CA 1
ATOM 760 C C . LEU A 1 98 ? -2.436 2.068 -5.885 1.00 81.00 98 LEU A C 1
ATOM 762 O O . LEU A 1 98 ? -3.342 2.130 -5.056 1.00 81.00 98 LEU A O 1
ATOM 766 N N . GLN A 1 99 ? -1.358 1.300 -5.703 1.00 81.06 99 GLN A N 1
ATOM 767 C CA . GLN A 1 99 ? -1.151 0.483 -4.502 1.00 81.06 99 GLN A CA 1
ATOM 768 C C . GLN A 1 99 ? -1.017 1.332 -3.231 1.00 81.06 99 GLN A C 1
ATOM 770 O O . GLN A 1 99 ? -1.629 1.019 -2.209 1.00 81.06 99 GLN A O 1
ATOM 775 N N . ILE A 1 100 ? -0.280 2.446 -3.292 1.00 78.69 100 ILE A N 1
ATOM 776 C CA . ILE A 1 100 ? -0.163 3.385 -2.166 1.00 78.69 100 ILE A CA 1
ATOM 777 C C . ILE A 1 100 ? -1.538 3.960 -1.800 1.00 78.69 100 ILE A C 1
ATOM 779 O O . ILE A 1 100 ? -1.897 4.007 -0.621 1.00 78.69 100 ILE A O 1
ATOM 783 N N . ALA A 1 101 ? -2.332 4.361 -2.798 1.00 78.06 101 ALA A N 1
ATOM 784 C CA . ALA A 1 101 ? -3.677 4.881 -2.574 1.00 78.06 101 ALA A CA 1
ATOM 785 C C . ALA A 1 101 ? -4.588 3.834 -1.914 1.00 78.06 101 ALA A C 1
ATOM 787 O O . ALA A 1 101 ? -5.272 4.135 -0.935 1.00 78.06 101 ALA A O 1
ATOM 788 N N . VAL A 1 102 ? -4.558 2.591 -2.398 1.00 81.50 102 VAL A N 1
ATOM 789 C CA . VAL A 1 102 ? -5.330 1.475 -1.830 1.00 81.50 102 VAL A CA 1
ATOM 790 C C . VAL A 1 102 ? -4.927 1.204 -0.388 1.00 81.50 102 VAL A C 1
ATOM 792 O O . VAL A 1 102 ? -5.796 1.064 0.477 1.00 81.50 102 VAL A O 1
ATOM 795 N N . TYR A 1 103 ? -3.624 1.153 -0.111 1.00 82.06 103 TYR A N 1
ATOM 796 C CA . TYR A 1 103 ? -3.107 0.948 1.235 1.00 82.06 103 TYR A CA 1
ATOM 797 C C . TYR A 1 103 ? -3.605 2.039 2.188 1.00 82.06 103 TYR A C 1
ATOM 799 O O . TYR A 1 103 ? -4.137 1.739 3.257 1.00 82.06 103 TYR A O 1
ATOM 807 N N . ALA A 1 104 ? -3.512 3.302 1.777 1.00 77.88 104 ALA A N 1
ATOM 808 C CA . ALA A 1 104 ? -3.938 4.428 2.594 1.00 77.88 104 ALA A CA 1
ATOM 809 C C . ALA A 1 104 ? -5.460 4.453 2.830 1.00 77.88 104 ALA A C 1
ATOM 811 O O . ALA A 1 104 ? -5.901 4.705 3.953 1.00 77.88 104 ALA A O 1
ATOM 812 N N . ILE A 1 105 ? -6.270 4.125 1.815 1.00 77.88 105 ILE A N 1
ATOM 813 C CA . ILE A 1 105 ? -7.727 3.970 1.964 1.00 77.88 105 ILE A CA 1
ATOM 814 C C . ILE A 1 105 ? -8.040 2.840 2.948 1.00 77.88 105 ILE A C 1
ATOM 816 O O . ILE A 1 105 ? -8.848 3.020 3.858 1.00 77.88 105 ILE A O 1
ATOM 820 N N . THR A 1 106 ? -7.375 1.694 2.806 1.00 82.62 106 THR A N 1
ATOM 821 C CA . THR A 1 106 ? -7.558 0.537 3.691 1.00 82.62 106 THR A CA 1
ATOM 822 C C . THR A 1 106 ? -7.205 0.891 5.134 1.00 82.62 106 THR A C 1
ATOM 824 O O . THR A 1 106 ? -7.990 0.638 6.048 1.00 82.62 106 THR A O 1
ATOM 827 N N . ALA A 1 107 ? -6.065 1.553 5.345 1.00 81.25 107 ALA A N 1
ATOM 828 C CA . ALA A 1 107 ? -5.639 2.019 6.657 1.00 81.25 107 ALA A CA 1
ATOM 829 C C . ALA A 1 107 ? -6.652 3.003 7.267 1.00 81.25 107 ALA A C 1
ATOM 831 O O . ALA A 1 107 ? -7.041 2.843 8.423 1.00 81.25 107 ALA A O 1
ATOM 832 N N . ALA A 1 108 ? -7.146 3.974 6.492 1.00 80.12 108 ALA A N 1
ATOM 833 C CA . ALA A 1 108 ? -8.150 4.929 6.958 1.00 80.12 108 ALA A CA 1
ATOM 834 C C . ALA A 1 108 ? -9.468 4.243 7.360 1.00 80.12 108 ALA A C 1
ATOM 836 O O . ALA A 1 108 ? -10.028 4.559 8.412 1.00 80.12 108 ALA A O 1
ATOM 837 N N . LEU A 1 109 ? -9.940 3.276 6.564 1.00 79.00 109 LEU A N 1
ATOM 838 C CA . LEU A 1 109 ? -11.143 2.497 6.865 1.00 79.00 109 LEU A CA 1
ATOM 839 C C . LEU A 1 109 ? -10.980 1.678 8.149 1.00 79.00 109 LEU A C 1
ATOM 841 O O . LEU A 1 109 ? -11.876 1.681 8.994 1.00 79.00 109 LEU A O 1
ATOM 845 N N . LEU A 1 110 ? -9.834 1.017 8.327 1.00 83.12 110 LEU A N 1
ATOM 846 C CA . LEU A 1 110 ? -9.543 0.232 9.528 1.00 83.12 110 LEU A CA 1
ATOM 847 C C . LEU A 1 110 ? -9.437 1.113 10.776 1.00 83.12 110 LEU A C 1
ATOM 849 O O . LEU A 1 110 ? -10.011 0.768 11.808 1.00 83.12 110 LEU A O 1
ATOM 853 N N . VAL A 1 111 ? -8.771 2.269 10.684 1.00 82.44 111 VAL A N 1
ATOM 854 C CA . VAL A 1 111 ? -8.653 3.227 11.795 1.00 82.44 111 VAL A CA 1
ATOM 855 C C . VAL A 1 111 ? -10.025 3.762 12.202 1.00 82.44 111 VAL A C 1
ATOM 857 O O . VAL A 1 111 ? -10.351 3.762 13.388 1.00 82.44 111 VAL A O 1
ATOM 860 N N . GLN A 1 112 ? -10.857 4.174 11.240 1.00 80.50 112 GLN A N 1
ATOM 861 C CA . GLN A 1 112 ? -12.203 4.681 11.527 1.00 80.50 112 GLN A CA 1
ATOM 862 C C . GLN A 1 112 ? -13.105 3.595 12.120 1.00 80.50 112 GLN A C 1
ATOM 864 O O . GLN A 1 112 ? -13.831 3.854 13.079 1.00 80.50 112 GLN A O 1
ATOM 869 N N . LEU A 1 113 ? -13.019 2.365 11.609 1.00 79.50 113 LEU A N 1
ATOM 870 C CA . LEU A 1 113 ? -13.777 1.235 12.136 1.00 79.50 113 LEU A CA 1
ATOM 871 C C . LEU A 1 113 ? -13.340 0.879 13.561 1.00 79.50 113 LEU A C 1
ATOM 873 O O . LEU A 1 113 ? -14.194 0.676 14.423 1.00 79.50 113 LEU A O 1
ATOM 877 N N . ALA A 1 114 ? -12.035 0.841 13.832 1.00 79.00 114 ALA A N 1
ATOM 878 C CA . ALA A 1 114 ? -11.505 0.600 15.171 1.00 79.00 114 ALA A CA 1
ATOM 879 C C . ALA A 1 114 ? -11.922 1.707 16.151 1.00 79.00 114 ALA A C 1
ATOM 881 O O . ALA A 1 114 ? -12.311 1.417 17.285 1.00 79.00 114 ALA A O 1
ATOM 882 N N . TYR A 1 115 ? -11.902 2.966 15.703 1.00 81.31 115 TYR A N 1
ATOM 883 C CA . TYR A 1 115 ? -12.341 4.112 16.494 1.00 81.31 115 TYR A CA 1
ATOM 884 C C . TYR A 1 115 ? -13.835 4.030 16.838 1.00 81.31 115 TYR A C 1
ATOM 886 O O . TYR A 1 115 ? -14.203 4.092 18.011 1.00 81.31 115 TYR A O 1
ATOM 894 N N . ASP A 1 116 ? -14.703 3.796 15.851 1.00 79.62 116 ASP A N 1
ATOM 895 C CA . ASP A 1 116 ? -16.147 3.693 16.086 1.00 79.62 116 ASP A CA 1
ATOM 896 C C . ASP A 1 116 ? -16.523 2.453 16.906 1.00 79.62 116 ASP A C 1
ATOM 898 O O . ASP A 1 116 ? -17.416 2.517 17.757 1.00 79.62 116 ASP A O 1
ATOM 902 N N . ALA A 1 117 ? -15.804 1.341 16.726 1.00 78.00 117 ALA A N 1
ATOM 903 C CA . ALA A 1 117 ? -15.987 0.149 17.541 1.00 78.00 117 ALA A CA 1
ATOM 904 C C . ALA A 1 117 ? -15.572 0.373 19.004 1.00 78.00 117 ALA A C 1
ATOM 906 O O . ALA A 1 117 ? -16.226 -0.167 19.901 1.00 78.00 117 ALA A O 1
ATOM 907 N N . LYS A 1 118 ? -14.547 1.201 19.252 1.00 75.62 118 LYS A N 1
ATOM 908 C CA . LYS A 1 118 ? -14.132 1.615 20.600 1.00 75.62 118 LYS A CA 1
ATOM 909 C C . LYS A 1 118 ? -15.175 2.517 21.270 1.00 75.62 118 LYS A C 1
ATOM 911 O O . LYS A 1 118 ? -15.439 2.346 22.455 1.00 75.62 118 LYS A O 1
ATOM 916 N N . LEU A 1 119 ? -15.814 3.426 20.526 1.00 81.81 119 LEU A N 1
ATOM 917 C CA . LEU A 1 119 ? -16.900 4.282 21.035 1.00 81.81 119 LEU A CA 1
ATOM 918 C C . LEU A 1 119 ? -18.284 3.601 21.062 1.00 81.81 119 LEU A C 1
ATOM 920 O O . LEU A 1 119 ? -19.272 4.251 21.399 1.00 81.81 119 LEU A O 1
ATOM 924 N N . SER A 1 120 ? -18.384 2.312 20.713 1.00 74.56 120 SER A N 1
ATOM 925 C CA . SER A 1 120 ? -19.654 1.568 20.616 1.00 74.56 120 SER A CA 1
ATOM 926 C C . SER A 1 120 ? -20.700 2.226 19.698 1.00 74.56 120 SER A C 1
ATOM 928 O O . SER A 1 120 ? -21.904 2.095 19.914 1.00 74.56 120 SER A O 1
ATOM 930 N N . ARG A 1 121 ? -20.254 2.931 18.649 1.00 76.06 121 ARG A N 1
ATOM 931 C CA . ARG A 1 121 ? -21.132 3.549 17.644 1.00 76.06 121 ARG A CA 1
ATOM 932 C C . ARG A 1 121 ? -21.500 2.547 16.536 1.00 76.06 121 ARG A C 1
ATOM 934 O O . ARG A 1 121 ? -20.736 1.619 16.265 1.00 76.06 121 ARG A O 1
ATOM 941 N N . PRO A 1 122 ? -22.662 2.706 15.869 1.00 69.06 122 PRO A N 1
ATOM 942 C CA . PRO A 1 122 ? -23.053 1.830 14.769 1.00 69.06 122 PRO A CA 1
ATOM 943 C C . PRO A 1 122 ? -22.115 2.015 13.568 1.00 69.06 122 PRO A C 1
ATOM 945 O O . PRO A 1 122 ? -22.100 3.070 12.936 1.00 69.06 122 PRO A O 1
ATOM 948 N N . VAL A 1 123 ? -21.359 0.966 13.246 1.00 64.44 123 VAL A N 1
ATOM 949 C CA . VAL A 1 123 ? -20.384 0.936 12.146 1.00 64.44 123 VAL A CA 1
ATOM 950 C C . VAL A 1 123 ? -21.110 1.029 10.796 1.00 64.44 123 VAL A C 1
ATOM 952 O O . VAL A 1 123 ? -21.891 0.138 10.456 1.00 64.44 123 VAL A O 1
ATOM 955 N N . ARG A 1 124 ? -20.866 2.090 10.011 1.00 70.38 124 ARG A N 1
ATOM 956 C CA . ARG A 1 124 ? -21.491 2.309 8.687 1.00 70.38 124 ARG A CA 1
ATOM 957 C C . ARG A 1 124 ? -20.437 2.471 7.587 1.00 70.38 124 ARG A C 1
ATOM 959 O O . ARG A 1 124 ? -20.020 3.590 7.304 1.00 70.38 124 ARG A O 1
ATOM 966 N N . LEU A 1 125 ? -20.076 1.368 6.922 1.00 63.72 125 LEU A N 1
ATOM 967 C CA . LEU A 1 125 ? -19.008 1.297 5.904 1.00 63.72 125 LEU A CA 1
ATOM 968 C C . LEU A 1 125 ? -19.077 2.407 4.835 1.00 63.72 125 LEU A C 1
ATOM 970 O O . LEU A 1 125 ? -18.079 3.070 4.572 1.00 63.72 125 LEU A O 1
ATOM 974 N N . LEU A 1 126 ? -20.264 2.680 4.277 1.00 63.66 126 LEU A N 1
ATOM 975 C CA . LEU A 1 126 ? -20.434 3.696 3.226 1.00 63.66 126 LEU A CA 1
ATOM 976 C C . LEU A 1 126 ? -20.188 5.136 3.705 1.00 63.66 126 LEU A C 1
ATOM 978 O O . LEU A 1 126 ? -19.852 6.002 2.899 1.00 63.66 126 LEU A O 1
ATOM 982 N N . ARG A 1 127 ? -20.332 5.418 5.006 1.00 67.94 127 ARG A N 1
ATOM 983 C CA . ARG A 1 127 ? -20.094 6.767 5.545 1.00 67.94 127 ARG A CA 1
ATOM 984 C C . ARG A 1 127 ? -18.600 7.107 5.591 1.00 67.94 127 ARG A C 1
ATOM 986 O O . ARG A 1 127 ? -18.258 8.285 5.566 1.00 67.94 127 ARG A O 1
ATOM 993 N N . TYR A 1 128 ? -17.739 6.091 5.608 1.00 63.16 128 TYR A N 1
ATOM 994 C CA . TYR A 1 128 ? -16.282 6.225 5.689 1.00 63.16 128 TYR A CA 1
ATOM 995 C C . TYR A 1 128 ? -15.611 6.411 4.322 1.00 63.16 128 TYR A C 1
ATOM 997 O O . TYR A 1 128 ? -14.499 6.928 4.242 1.00 63.16 128 TYR A O 1
ATOM 1005 N N . VAL A 1 129 ? -16.311 6.088 3.229 1.00 65.44 129 VAL A N 1
ATOM 1006 C CA . VAL A 1 129 ? -15.801 6.271 1.860 1.00 65.44 129 VAL A CA 1
ATOM 1007 C C . VAL A 1 129 ? -15.627 7.756 1.518 1.00 65.44 129 VAL A C 1
ATOM 1009 O O . VAL A 1 129 ? -14.623 8.136 0.926 1.00 65.44 129 VAL A O 1
ATOM 1012 N N . LYS A 1 130 ? -16.554 8.628 1.944 1.00 69.56 130 LYS A N 1
ATOM 1013 C CA . LYS A 1 130 ? -16.470 10.083 1.694 1.00 69.56 130 LYS A CA 1
ATOM 1014 C C . LYS A 1 130 ? -15.204 10.718 2.301 1.00 69.56 130 LYS A C 1
ATOM 1016 O O . LYS A 1 130 ? -14.467 11.372 1.566 1.00 69.56 130 LYS A O 1
ATOM 1021 N N . PRO A 1 131 ? -14.916 10.526 3.604 1.00 68.19 131 PRO A N 1
ATOM 1022 C CA . PRO A 1 131 ? -13.662 10.983 4.200 1.00 68.19 131 PRO A CA 1
ATOM 1023 C C . PRO A 1 131 ? -12.423 10.330 3.579 1.00 68.19 131 PRO A C 1
ATOM 1025 O O . PRO A 1 131 ? -11.415 11.006 3.399 1.00 68.19 131 PRO A O 1
ATOM 1028 N N . ALA A 1 132 ? -12.488 9.044 3.216 1.00 65.31 132 ALA A N 1
ATOM 1029 C CA . ALA A 1 132 ? -11.364 8.358 2.581 1.00 65.31 132 ALA A CA 1
ATOM 1030 C C . ALA A 1 132 ? -11.007 8.976 1.218 1.00 65.31 132 ALA A C 1
ATOM 1032 O O . ALA A 1 132 ? -9.832 9.192 0.938 1.00 65.31 132 ALA A O 1
ATOM 1033 N N . ILE A 1 133 ? -12.007 9.356 0.413 1.00 66.44 133 ILE A N 1
ATOM 1034 C CA . ILE A 1 133 ? -11.793 10.077 -0.852 1.00 66.44 133 ILE A CA 1
ATOM 1035 C C . ILE A 1 133 ? -11.193 11.468 -0.599 1.00 66.44 133 ILE A C 1
ATOM 1037 O O . ILE A 1 133 ? -10.297 11.890 -1.322 1.00 66.44 133 ILE A O 1
ATOM 1041 N N . SER A 1 134 ? -11.619 12.169 0.457 1.00 73.75 134 SER A N 1
ATOM 1042 C CA . SER A 1 134 ? -11.026 13.461 0.838 1.00 73.75 134 SER A CA 1
ATOM 1043 C C . SER A 1 134 ? -9.540 13.357 1.195 1.00 73.75 134 SER A C 1
ATOM 1045 O O . SER A 1 134 ? -8.811 14.332 1.026 1.00 73.75 134 SER A O 1
ATOM 1047 N N . ALA A 1 135 ? -9.087 12.206 1.693 1.00 69.38 135 ALA A N 1
ATOM 1048 C CA . ALA A 1 135 ? -7.683 11.978 2.016 1.00 69.38 135 ALA A CA 1
ATOM 1049 C C . ALA A 1 135 ? -6.827 11.664 0.777 1.00 69.38 135 ALA A C 1
ATOM 1051 O O . ALA A 1 135 ? -5.604 11.738 0.856 1.00 69.38 135 ALA A O 1
ATOM 1052 N N . VAL A 1 136 ? -7.433 11.364 -0.378 1.00 69.88 136 VAL A N 1
ATOM 1053 C CA . VAL A 1 136 ? -6.696 11.028 -1.608 1.00 69.88 136 VAL A CA 1
ATOM 1054 C C . VAL A 1 136 ? -5.779 12.170 -2.033 1.00 69.88 136 VAL A C 1
ATOM 1056 O O . VAL A 1 136 ? -4.634 11.924 -2.395 1.00 69.88 136 VAL A O 1
ATOM 1059 N N . LEU A 1 137 ? -6.240 13.419 -1.934 1.00 74.12 137 LEU A N 1
ATOM 1060 C CA . LEU A 1 137 ? -5.453 14.580 -2.345 1.00 74.12 137 LEU A CA 1
ATOM 1061 C C . LEU A 1 137 ? -4.134 14.716 -1.550 1.00 74.12 137 LEU A C 1
ATOM 1063 O O . LEU A 1 137 ? -3.078 14.739 -2.184 1.00 74.12 137 LEU A O 1
ATOM 1067 N N . PRO A 1 138 ? -4.129 14.736 -0.199 1.00 77.31 138 PRO A N 1
ATOM 1068 C CA . PRO A 1 138 ? -2.874 14.755 0.551 1.00 77.31 138 PRO A CA 1
ATOM 1069 C C . PRO A 1 138 ? -2.027 13.489 0.349 1.00 77.31 138 PRO A C 1
ATOM 1071 O O . PRO A 1 138 ? -0.802 13.590 0.345 1.00 77.31 138 PRO A O 1
ATOM 1074 N N . ILE A 1 139 ? -2.637 12.317 0.119 1.00 69.19 139 ILE A N 1
ATOM 1075 C CA . ILE A 1 139 ? -1.897 11.080 -0.197 1.00 69.19 139 ILE A CA 1
ATOM 1076 C C . ILE A 1 139 ? -1.149 11.207 -1.528 1.00 69.19 139 ILE A C 1
ATOM 1078 O O . ILE A 1 139 ? 0.004 10.794 -1.607 1.00 69.19 139 ILE A O 1
ATOM 1082 N N . ILE A 1 140 ? -1.762 11.800 -2.558 1.00 73.00 140 ILE A N 1
ATOM 1083 C CA . ILE A 1 140 ? -1.107 12.034 -3.853 1.00 73.00 140 ILE A CA 1
ATOM 1084 C C . ILE A 1 140 ? 0.093 12.965 -3.676 1.00 73.00 140 ILE A C 1
ATOM 1086 O O . ILE A 1 140 ? 1.181 12.647 -4.149 1.00 73.00 140 ILE A O 1
ATOM 1090 N N . VAL A 1 141 ? -0.076 14.081 -2.958 1.00 80.75 141 VAL A N 1
ATOM 1091 C CA . VAL A 1 141 ? 1.016 15.038 -2.704 1.00 80.75 141 VAL A CA 1
ATOM 1092 C C . VAL A 1 141 ? 2.175 14.363 -1.968 1.00 80.75 141 VAL A C 1
ATOM 1094 O O . VAL A 1 141 ? 3.330 14.492 -2.377 1.00 80.75 141 VAL A O 1
ATOM 1097 N N . LEU A 1 142 ? 1.871 13.597 -0.917 1.00 78.00 142 LEU A N 1
ATOM 1098 C CA . LEU A 1 142 ? 2.880 12.854 -0.168 1.00 78.00 142 LEU A CA 1
ATOM 1099 C C . LEU A 1 142 ? 3.551 11.782 -1.037 1.00 78.00 142 LEU A C 1
ATOM 1101 O O . LEU A 1 142 ? 4.768 11.633 -1.000 1.00 78.00 142 LEU A O 1
ATOM 1105 N N . GLY A 1 143 ? 2.774 11.069 -1.852 1.00 73.56 143 GLY A N 1
ATOM 1106 C CA . GLY A 1 143 ? 3.276 10.060 -2.777 1.00 73.56 143 GLY A CA 1
ATOM 1107 C C . GLY A 1 143 ? 4.252 10.648 -3.793 1.00 73.56 143 GLY A C 1
ATOM 1108 O O . GLY A 1 143 ? 5.302 10.059 -4.034 1.00 73.56 143 GLY A O 1
ATOM 1109 N N . ILE A 1 144 ? 3.946 11.825 -4.349 1.00 78.44 144 ILE A N 1
ATOM 1110 C CA . ILE A 1 144 ? 4.848 12.535 -5.263 1.00 78.44 144 ILE A CA 1
ATOM 1111 C C . ILE A 1 144 ? 6.161 12.855 -4.541 1.00 78.44 144 ILE A C 1
ATOM 1113 O O . ILE A 1 144 ? 7.228 12.494 -5.035 1.00 78.44 144 ILE A O 1
ATOM 1117 N N . ALA A 1 145 ? 6.101 13.440 -3.342 1.00 83.00 145 ALA A N 1
ATOM 1118 C CA . ALA A 1 145 ? 7.300 13.750 -2.562 1.00 83.00 145 ALA A CA 1
ATOM 1119 C C . ALA A 1 145 ? 8.158 12.499 -2.279 1.00 83.00 145 ALA A C 1
ATOM 1121 O O . ALA A 1 145 ? 9.374 12.519 -2.475 1.00 83.00 145 ALA A O 1
ATOM 1122 N N . VAL A 1 146 ? 7.523 11.389 -1.889 1.00 79.38 146 VAL A N 1
ATOM 1123 C CA . VAL A 1 146 ? 8.203 10.106 -1.654 1.00 79.38 146 VAL A CA 1
ATOM 1124 C C . VAL A 1 146 ? 8.823 9.565 -2.940 1.00 79.38 146 VAL A C 1
ATOM 1126 O O . VAL A 1 146 ? 9.957 9.099 -2.906 1.00 79.38 146 VAL A O 1
ATOM 1129 N N . SER A 1 147 ? 8.132 9.656 -4.078 1.00 72.00 147 SER A N 1
ATOM 1130 C CA . SER A 1 147 ? 8.658 9.171 -5.358 1.00 72.00 147 SER A CA 1
ATOM 1131 C C . SER A 1 147 ? 9.919 9.924 -5.795 1.00 72.00 147 SER A C 1
ATOM 1133 O O . SER A 1 147 ? 10.892 9.286 -6.192 1.00 72.00 147 SER A O 1
ATOM 1135 N N . PHE A 1 148 ? 9.966 11.249 -5.617 1.00 86.19 148 PHE A N 1
ATOM 1136 C CA . PHE A 1 148 ? 11.180 12.038 -5.853 1.00 86.19 148 PHE A CA 1
ATOM 1137 C C . PHE A 1 148 ? 12.330 11.593 -4.950 1.00 86.19 148 PHE A C 1
ATOM 1139 O O . PHE A 1 148 ? 13.447 11.387 -5.424 1.00 86.19 148 PHE A O 1
ATOM 1146 N N . LEU A 1 149 ? 12.054 11.390 -3.659 1.00 87.62 149 LEU A N 1
ATOM 1147 C CA . LEU A 1 149 ? 13.056 10.905 -2.713 1.00 87.62 149 LEU A CA 1
ATOM 1148 C C . LEU A 1 149 ? 13.593 9.521 -3.115 1.00 87.62 149 LEU A C 1
ATOM 1150 O O . LEU A 1 149 ? 14.787 9.263 -2.990 1.00 87.62 149 LEU A O 1
ATOM 1154 N N . LEU A 1 150 ? 12.727 8.653 -3.640 1.00 81.00 150 LEU A N 1
ATOM 1155 C CA . LEU A 1 150 ? 13.076 7.306 -4.090 1.00 81.00 150 LEU A CA 1
ATOM 1156 C C . LEU A 1 150 ? 13.949 7.326 -5.349 1.00 81.00 150 LEU A C 1
ATOM 1158 O O . LEU A 1 150 ? 14.916 6.573 -5.420 1.00 81.00 150 LEU A O 1
ATOM 1162 N N . VAL A 1 151 ? 13.665 8.218 -6.304 1.00 83.31 151 VAL A N 1
ATOM 1163 C CA . VAL A 1 151 ? 14.519 8.428 -7.487 1.00 83.31 151 VAL A CA 1
ATOM 1164 C C . VAL A 1 151 ? 15.909 8.899 -7.065 1.00 83.31 151 VAL A C 1
ATOM 1166 O O . VAL A 1 151 ? 16.912 8.371 -7.548 1.00 83.31 151 VAL A O 1
ATOM 1169 N N . ILE A 1 152 ? 15.985 9.841 -6.121 1.00 87.31 152 ILE A N 1
ATOM 1170 C CA . ILE A 1 152 ? 17.259 10.329 -5.577 1.00 87.31 152 ILE A CA 1
ATOM 1171 C C . ILE A 1 152 ? 18.008 9.192 -4.866 1.00 87.31 152 ILE A C 1
ATOM 1173 O O . ILE A 1 152 ? 19.194 8.984 -5.121 1.00 87.31 152 ILE A O 1
ATOM 1177 N N . ALA A 1 153 ? 17.318 8.417 -4.026 1.00 85.31 153 ALA A N 1
ATOM 1178 C CA . ALA A 1 153 ? 17.906 7.293 -3.303 1.00 85.31 153 ALA A CA 1
ATOM 1179 C C . ALA A 1 153 ? 18.413 6.192 -4.250 1.00 85.31 153 ALA A C 1
ATOM 1181 O O . ALA A 1 153 ? 19.528 5.702 -4.079 1.00 85.31 153 ALA A O 1
ATOM 1182 N N . MET A 1 154 ? 17.635 5.837 -5.277 1.00 78.75 154 MET A N 1
ATOM 1183 C CA . MET A 1 154 ? 18.045 4.878 -6.307 1.00 78.75 154 MET A CA 1
ATOM 1184 C C . MET A 1 154 ? 19.253 5.383 -7.091 1.00 78.75 154 MET A C 1
ATOM 1186 O O . MET A 1 154 ? 20.196 4.626 -7.294 1.00 78.75 154 MET A O 1
ATOM 1190 N N . SER A 1 155 ? 19.268 6.661 -7.475 1.00 81.94 155 SER A N 1
ATOM 1191 C CA . SER A 1 155 ? 20.402 7.264 -8.187 1.00 81.94 155 SER A CA 1
ATOM 1192 C C . SER A 1 155 ? 21.681 7.203 -7.349 1.00 81.94 155 SER A C 1
ATOM 1194 O O . SER A 1 155 ? 22.730 6.801 -7.848 1.00 81.94 155 SER A O 1
ATOM 1196 N N . ALA A 1 156 ? 21.586 7.524 -6.053 1.00 84.00 156 ALA A N 1
ATOM 1197 C CA . ALA A 1 156 ? 22.703 7.408 -5.119 1.00 84.00 156 ALA A CA 1
ATOM 1198 C C . ALA A 1 156 ? 23.174 5.952 -4.961 1.00 84.00 156 ALA A C 1
ATOM 1200 O O . ALA A 1 156 ? 24.375 5.687 -4.979 1.00 84.00 156 ALA A O 1
ATOM 1201 N N . PHE A 1 157 ? 22.240 5.001 -4.861 1.00 86.19 157 PHE A N 1
ATOM 1202 C CA . PHE A 1 157 ? 22.556 3.577 -4.761 1.00 86.19 157 PHE A CA 1
ATOM 1203 C C . PHE A 1 157 ? 23.264 3.049 -6.017 1.00 86.19 157 PHE A C 1
ATOM 1205 O O . PHE A 1 157 ? 24.259 2.337 -5.899 1.00 86.19 157 PHE A O 1
ATOM 1212 N N . PHE A 1 158 ? 22.812 3.439 -7.213 1.00 84.38 158 PHE A N 1
ATOM 1213 C CA . PHE A 1 158 ? 23.470 3.091 -8.476 1.00 84.38 158 PHE A CA 1
ATOM 1214 C C . PHE A 1 158 ? 24.885 3.672 -8.573 1.00 84.38 158 PHE A C 1
ATOM 1216 O O . PHE A 1 158 ? 25.799 2.972 -9.002 1.00 84.38 158 PHE A O 1
ATOM 1223 N N . LEU A 1 159 ? 25.088 4.914 -8.126 1.00 83.62 159 LEU A N 1
ATOM 1224 C CA . LEU A 1 159 ? 26.406 5.556 -8.077 1.00 83.62 159 LEU A CA 1
ATOM 1225 C C . LEU A 1 159 ? 27.378 4.799 -7.161 1.00 83.62 159 LEU A C 1
ATOM 1227 O O . LEU A 1 159 ? 28.500 4.494 -7.563 1.00 83.62 159 LEU A O 1
ATOM 1231 N N . VAL A 1 160 ? 26.934 4.445 -5.952 1.00 85.06 160 VAL A N 1
ATOM 1232 C CA . VAL A 1 160 ? 27.740 3.668 -4.997 1.00 85.06 160 VAL A CA 1
ATOM 1233 C C . VAL A 1 160 ? 28.011 2.256 -5.527 1.00 85.06 160 VAL A C 1
ATOM 1235 O O . VAL A 1 160 ? 29.149 1.791 -5.482 1.00 85.06 160 VAL A O 1
ATOM 1238 N N . GLY A 1 161 ? 26.999 1.587 -6.087 1.00 80.00 161 GLY A N 1
ATOM 1239 C CA . GLY A 1 161 ? 27.134 0.252 -6.673 1.00 80.00 161 GLY A CA 1
ATOM 1240 C C . GLY A 1 161 ? 28.100 0.212 -7.860 1.00 80.00 161 GLY A C 1
ATOM 1241 O O . GLY A 1 161 ? 28.941 -0.683 -7.937 1.00 80.00 161 GLY A O 1
ATOM 1242 N N . SER A 1 162 ? 28.045 1.216 -8.741 1.00 78.50 162 SER A N 1
ATOM 1243 C CA . SER A 1 162 ? 28.952 1.338 -9.888 1.00 78.50 162 SER A CA 1
ATOM 1244 C C . SER A 1 162 ? 30.400 1.608 -9.486 1.00 78.50 162 S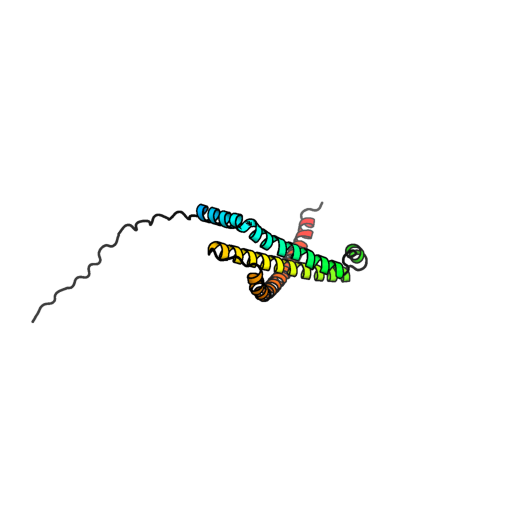ER A C 1
ATOM 1246 O O . SER A 1 162 ? 31.297 1.300 -10.265 1.00 78.50 162 SER A O 1
ATOM 1248 N N . LEU A 1 163 ? 30.646 2.193 -8.311 1.00 77.44 163 LEU A N 1
ATOM 1249 C CA . LEU A 1 163 ? 31.997 2.426 -7.806 1.00 77.44 163 LEU A CA 1
ATOM 1250 C C . LEU A 1 163 ? 32.559 1.181 -7.103 1.00 77.44 163 LEU A C 1
ATOM 1252 O O . LEU A 1 163 ? 33.716 0.819 -7.308 1.00 77.44 163 LEU A O 1
ATOM 1256 N N . LEU A 1 164 ? 31.735 0.507 -6.295 1.00 77.25 164 LEU A N 1
ATOM 1257 C CA . LEU A 1 164 ? 32.150 -0.665 -5.521 1.00 77.25 164 LEU A CA 1
ATOM 1258 C C . LEU A 1 164 ? 32.359 -1.911 -6.390 1.00 77.25 164 LEU A C 1
ATOM 1260 O O . LEU A 1 164 ? 33.292 -2.668 -6.136 1.00 77.25 164 LEU A O 1
ATOM 1264 N N . GLY A 1 165 ? 31.537 -2.113 -7.425 1.00 77.69 165 GLY A N 1
ATOM 1265 C CA . GLY A 1 165 ? 31.652 -3.254 -8.341 1.00 77.69 165 GLY A CA 1
ATOM 1266 C C . GLY A 1 165 ? 33.054 -3.429 -8.949 1.00 77.69 165 GLY A C 1
ATOM 1267 O O . GLY A 1 165 ? 33.691 -4.456 -8.705 1.00 77.69 165 GLY A O 1
ATOM 1268 N N . PRO A 1 166 ? 33.582 -2.441 -9.696 1.00 76.19 166 PRO A N 1
ATOM 1269 C CA . PRO A 1 166 ? 34.921 -2.529 -10.273 1.00 76.19 166 PRO A CA 1
ATOM 1270 C C . PRO A 1 166 ? 36.030 -2.502 -9.212 1.00 76.19 166 PRO A C 1
ATOM 1272 O O . PRO A 1 166 ? 37.039 -3.180 -9.384 1.00 76.19 166 PRO A O 1
ATOM 1275 N N . ALA A 1 167 ? 35.851 -1.787 -8.094 1.00 76.12 167 ALA A N 1
ATOM 1276 C CA . ALA A 1 167 ? 36.843 -1.754 -7.017 1.00 76.12 167 ALA A CA 1
ATOM 1277 C C . ALA A 1 167 ? 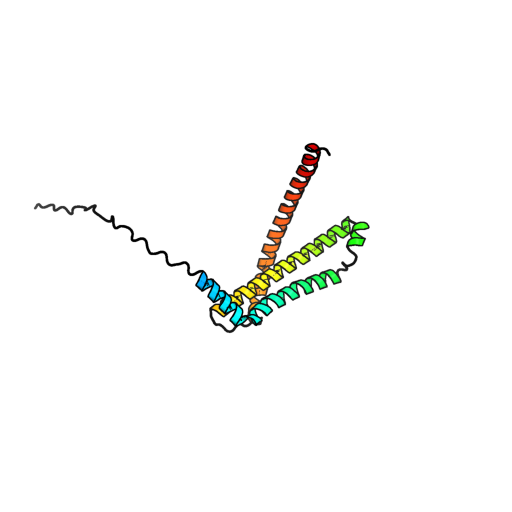37.065 -3.138 -6.378 1.00 76.12 167 ALA A C 1
ATOM 1279 O O . ALA A 1 167 ? 38.205 -3.511 -6.108 1.00 76.12 167 ALA A O 1
ATOM 1280 N N . ILE A 1 168 ? 35.998 -3.922 -6.187 1.00 78.00 168 ILE A N 1
ATOM 1281 C CA . ILE A 1 168 ? 36.079 -5.299 -5.673 1.00 78.00 168 ILE A CA 1
ATOM 1282 C C . ILE A 1 168 ? 36.790 -6.221 -6.674 1.00 78.00 168 ILE A C 1
ATOM 1284 O O . ILE A 1 168 ? 37.600 -7.046 -6.263 1.00 78.00 168 ILE A O 1
ATOM 1288 N N . LEU A 1 169 ? 36.544 -6.045 -7.976 1.00 76.12 169 LEU A N 1
ATOM 1289 C CA . LEU A 1 169 ? 37.161 -6.843 -9.045 1.00 76.12 169 LEU A CA 1
ATOM 1290 C C . LEU A 1 169 ? 38.674 -6.569 -9.182 1.00 76.12 169 LEU A C 1
ATOM 1292 O O . LEU A 1 169 ? 39.437 -7.469 -9.515 1.00 76.12 169 LEU A O 1
ATOM 1296 N N . ILE A 1 170 ? 39.119 -5.346 -8.866 1.00 77.69 170 ILE A N 1
ATOM 1297 C CA . ILE A 1 170 ? 40.545 -4.972 -8.815 1.00 77.69 170 ILE A CA 1
ATOM 1298 C C . ILE A 1 170 ? 41.227 -5.496 -7.538 1.00 77.69 170 ILE A C 1
ATOM 1300 O O . ILE A 1 170 ? 42.390 -5.890 -7.585 1.00 77.69 170 ILE A O 1
ATOM 1304 N N . LEU A 1 171 ? 40.529 -5.497 -6.396 1.00 77.31 171 LEU A N 1
ATOM 1305 C CA . LEU A 1 171 ? 41.060 -5.976 -5.109 1.00 77.31 171 LEU A CA 1
ATOM 1306 C C . LEU A 1 171 ? 41.142 -7.506 -5.021 1.00 77.31 171 LEU A C 1
ATOM 1308 O O . LEU A 1 171 ? 42.032 -8.029 -4.352 1.00 77.31 171 LEU A O 1
ATOM 1312 N N . PHE A 1 172 ? 40.234 -8.208 -5.697 1.00 76.81 172 PHE A N 1
ATOM 1313 C CA . PHE A 1 172 ? 40.191 -9.666 -5.774 1.00 76.81 172 PHE A CA 1
ATOM 1314 C C . PHE A 1 172 ? 40.129 -10.106 -7.241 1.00 76.81 172 PHE A C 1
ATOM 1316 O O . PHE A 1 172 ? 39.055 -10.478 -7.722 1.00 76.81 172 PHE A O 1
ATOM 1323 N N . PRO A 1 173 ? 41.257 -10.049 -7.972 1.00 67.06 173 PRO A N 1
ATOM 1324 C CA . PRO A 1 173 ? 41.312 -10.618 -9.308 1.00 67.06 173 PRO A CA 1
ATOM 1325 C C . PRO A 1 173 ? 41.162 -12.142 -9.190 1.00 67.06 173 PRO A C 1
ATOM 1327 O O . PRO A 1 173 ? 41.961 -12.794 -8.515 1.00 67.06 173 PRO A O 1
ATOM 1330 N N . VAL A 1 174 ? 40.099 -12.681 -9.789 1.00 65.44 174 VAL A N 1
ATOM 1331 C CA . VAL A 1 174 ? 39.875 -14.129 -9.966 1.00 65.44 174 VAL A CA 1
ATOM 1332 C C . VAL A 1 174 ? 40.774 -14.658 -11.075 1.00 65.44 174 VAL A C 1
ATOM 1334 O O . VAL A 1 174 ? 40.898 -13.952 -12.102 1.00 65.44 174 VAL A O 1
#

pLDDT: mean 75.25, std 8.96, range [52.19, 87.62]